Protein AF-A0A8D9ADI6-F1 (afdb_monomer)

Organism: NCBI:txid428564

Secondary structure (DSSP, 8-state):
----------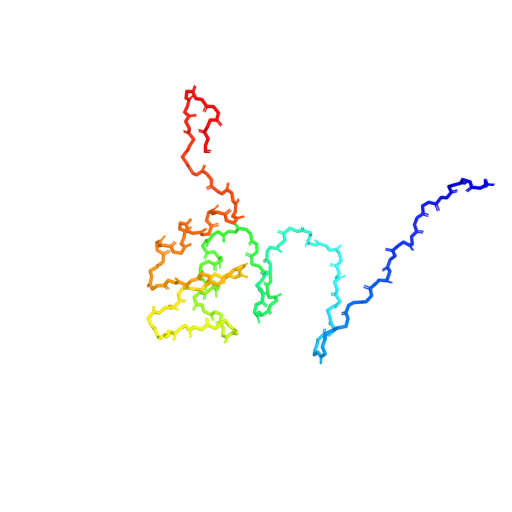------TT------SS-TTPPBPTTT--B--S-HHHHHHHHHH-TTS--SSSS--EE-SSSS-EES-HHHHHHHHHHHHT------SSSS--

Foldseek 3Di:
DDDDDDDDPPDDDDDDPDDDDPDDPDPPAFDAQPQPRDTQGLDLVSQQVCQQPVPRADAPDPQQSGAHRPDGDTDSDSVVSSVVSCVVSVDDPDQDPVDRDD

pLDDT: mean 75.27, std 24.14, range [28.77, 97.69]

InterPro domains:
  IPR013087 Zinc finger C2H2-type [PS50157] (66-93)
  IPR036236 Zinc finger C2H2 superfamily [SSF57667] (64-100)

Sequence (102 aa):
MILVNNIEKLYGMVYQPKYIKIFIYSFLSDLTCQFCAIGIGSNIEALLYHGKFCLNAPRIDKSHVYVCLFCDYHSYHSGHMKSHLRIHMGDKPFKCEYCNYA

Structure (mmCIF, N/CA/C/O backbone):
data_AF-A0A8D9ADI6-F1
#
_entry.id   AF-A0A8D9ADI6-F1
#
loop_
_atom_site.group_PDB
_atom_site.id
_atom_site.type_symbol
_atom_site.label_atom_id
_atom_site.label_alt_id
_atom_site.label_comp_id
_atom_site.label_asym_id
_atom_site.label_entity_id
_atom_site.label_seq_id
_atom_site.pdbx_PDB_ins_code
_atom_site.Cartn_x
_atom_site.Cartn_y
_atom_site.Cartn_z
_atom_site.occupancy
_atom_site.B_iso_or_equiv
_atom_site.auth_seq_id
_atom_site.auth_comp_id
_atom_site.auth_asym_id
_atom_site.auth_atom_id
_atom_site.pdbx_PDB_model_num
ATOM 1 N N . MET A 1 1 ? -6.840 -40.592 32.805 1.00 41.75 1 MET A N 1
ATOM 2 C CA . MET A 1 1 ? -6.885 -39.739 34.007 1.00 41.75 1 MET A CA 1
ATOM 3 C C . MET A 1 1 ? -5.472 -39.562 34.537 1.00 41.75 1 MET A C 1
ATOM 5 O O . MET A 1 1 ? -5.065 -40.365 35.354 1.00 41.75 1 MET A O 1
ATOM 9 N N . ILE A 1 2 ? -4.736 -38.558 34.051 1.00 32.41 2 ILE A N 1
ATOM 10 C CA . ILE A 1 2 ? -3.756 -37.793 34.841 1.00 32.41 2 ILE A CA 1
ATOM 11 C C . ILE A 1 2 ? -3.844 -36.357 34.315 1.00 32.41 2 ILE A C 1
ATOM 13 O O . ILE A 1 2 ? -3.841 -36.130 33.106 1.00 32.41 2 ILE A O 1
ATOM 17 N N . LEU A 1 3 ? -4.041 -35.427 35.242 1.00 31.61 3 LEU A N 1
ATOM 18 C CA . LEU A 1 3 ? -4.222 -33.998 35.043 1.00 31.61 3 LEU A CA 1
ATOM 19 C C . LEU A 1 3 ? -2.900 -33.259 35.320 1.00 31.61 3 LEU A C 1
ATOM 21 O O . LEU A 1 3 ? -2.198 -33.606 36.262 1.00 31.61 3 LEU A O 1
ATOM 25 N N . VAL A 1 4 ? -2.678 -32.217 34.507 1.00 40.62 4 VAL A N 1
ATOM 26 C CA . VAL A 1 4 ? -1.816 -31.016 34.635 1.00 40.62 4 VAL A CA 1
ATOM 27 C C . VAL A 1 4 ? -0.309 -31.176 34.911 1.00 40.62 4 VAL A C 1
ATOM 29 O O . VAL A 1 4 ? 0.097 -31.580 35.992 1.00 40.62 4 VAL A O 1
ATOM 32 N N . ASN A 1 5 ? 0.539 -30.647 34.013 1.00 28.77 5 ASN A N 1
ATOM 33 C CA . ASN A 1 5 ? 1.066 -29.278 34.164 1.00 28.77 5 ASN A CA 1
ATOM 34 C C . ASN A 1 5 ? 1.918 -28.794 32.969 1.00 28.77 5 ASN A C 1
ATOM 36 O O . ASN A 1 5 ? 2.782 -29.497 32.469 1.00 28.77 5 ASN A O 1
ATOM 40 N N . ASN A 1 6 ? 1.586 -27.569 32.549 1.00 43.09 6 ASN A N 1
ATOM 41 C CA . ASN A 1 6 ? 2.355 -26.508 31.892 1.00 43.09 6 ASN A CA 1
ATOM 42 C C . ASN A 1 6 ? 3.809 -26.737 31.409 1.00 43.09 6 ASN A C 1
ATOM 44 O O . ASN A 1 6 ? 4.669 -27.161 32.170 1.00 43.09 6 ASN A O 1
ATOM 48 N N . ILE A 1 7 ? 4.058 -26.154 30.221 1.00 34.97 7 ILE A N 1
ATOM 49 C CA . ILE A 1 7 ? 5.338 -25.839 29.542 1.00 34.97 7 ILE A CA 1
ATOM 50 C C . ILE A 1 7 ? 5.786 -26.938 28.552 1.00 34.97 7 ILE A C 1
ATOM 52 O O . ILE A 1 7 ? 5.678 -28.118 28.833 1.00 34.97 7 ILE A O 1
ATOM 56 N N . GLU A 1 8 ? 6.258 -26.521 27.367 1.00 33.59 8 GLU A N 1
ATOM 57 C CA . GLU A 1 8 ? 6.848 -27.339 26.275 1.00 33.59 8 GLU A CA 1
ATOM 58 C C . GLU A 1 8 ? 5.980 -27.740 25.055 1.00 33.59 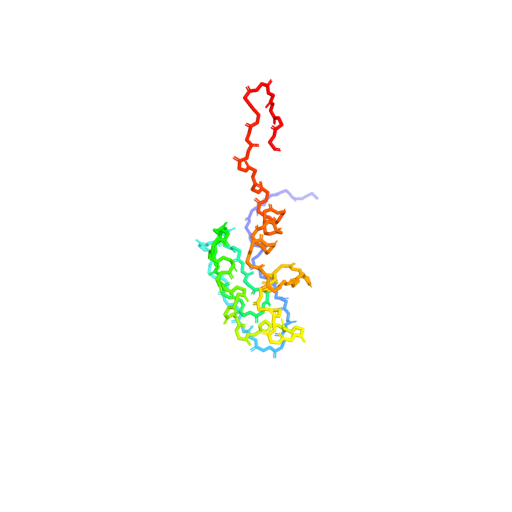8 GLU A C 1
ATOM 60 O O . GLU A 1 8 ? 6.178 -28.783 24.438 1.00 33.59 8 GLU A O 1
ATOM 65 N N . LYS A 1 9 ? 5.122 -26.836 24.554 1.00 39.41 9 LYS A N 1
ATOM 66 C CA . LYS A 1 9 ? 4.831 -26.753 23.096 1.00 39.41 9 LYS A CA 1
ATOM 67 C C . LYS A 1 9 ? 5.833 -25.821 22.387 1.00 39.41 9 LYS A C 1
ATOM 69 O O . LYS A 1 9 ? 5.421 -24.828 21.795 1.00 39.41 9 LYS A O 1
ATOM 74 N N . LEU A 1 10 ? 7.143 -26.073 22.489 1.00 38.50 10 LEU A N 1
ATOM 75 C CA . LEU A 1 10 ? 8.153 -25.082 22.073 1.00 38.50 10 LEU A CA 1
ATOM 76 C C . LEU A 1 10 ? 8.875 -25.299 20.737 1.00 38.50 10 LEU A C 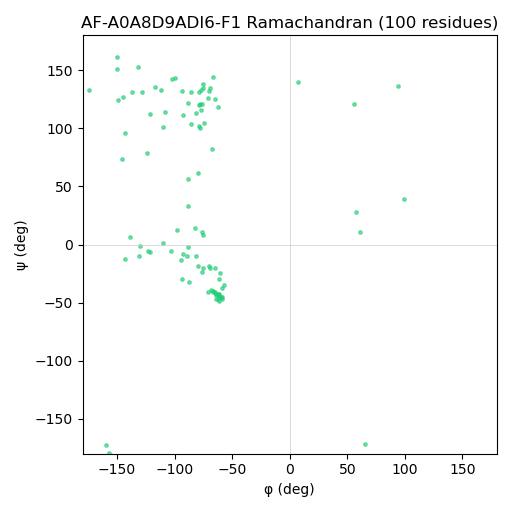1
ATOM 78 O O . LEU A 1 10 ? 9.583 -24.389 20.326 1.00 38.50 10 LEU A O 1
ATOM 82 N N . TYR A 1 11 ? 8.699 -26.392 19.993 1.00 39.38 11 TYR A N 1
ATOM 83 C CA . TYR A 1 11 ? 9.493 -26.565 18.763 1.00 39.38 11 TYR A CA 1
ATOM 84 C C . TYR 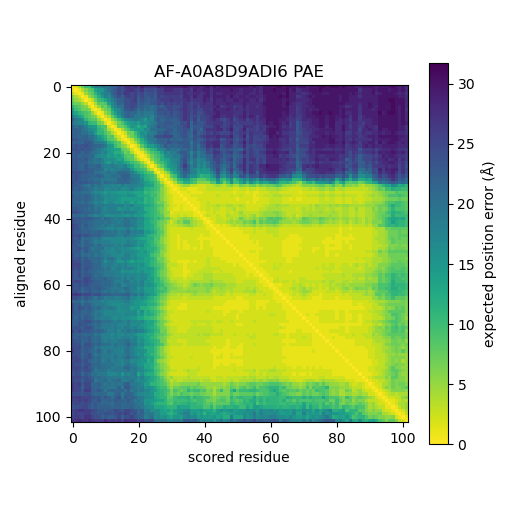A 1 11 ? 8.697 -27.219 17.630 1.00 39.38 11 TYR A C 1
ATOM 86 O O . TYR A 1 11 ? 8.592 -28.437 17.544 1.00 39.38 11 TYR A O 1
ATOM 94 N N . GLY A 1 12 ? 8.138 -26.388 16.746 1.00 32.62 12 GLY A N 1
ATOM 95 C CA . GLY A 1 12 ? 7.548 -26.802 15.471 1.00 32.62 12 GLY A CA 1
ATOM 96 C C . GLY A 1 12 ? 8.256 -26.098 14.315 1.00 32.62 12 GLY A C 1
ATOM 97 O O . GLY A 1 12 ? 8.176 -24.879 14.190 1.00 32.62 12 GLY A O 1
ATOM 98 N N . MET A 1 13 ? 8.981 -26.857 13.494 1.00 31.58 13 MET A N 1
ATOM 99 C CA . MET A 1 13 ? 9.690 -26.368 12.308 1.00 31.58 13 MET A CA 1
ATOM 100 C C . MET A 1 13 ? 8.735 -26.336 11.105 1.00 31.58 13 MET A C 1
ATOM 102 O O . MET A 1 13 ? 8.097 -27.344 10.811 1.00 31.58 13 MET A O 1
ATOM 106 N N . VAL A 1 14 ? 8.676 -25.225 10.365 1.00 39.53 14 VAL A N 1
ATOM 107 C CA . VAL A 1 14 ? 8.120 -25.201 8.999 1.00 39.53 14 VAL A CA 1
ATOM 108 C C . VAL A 1 14 ? 9.282 -25.015 8.029 1.00 39.53 14 VAL A C 1
ATOM 110 O O . VAL A 1 14 ? 9.967 -23.995 8.046 1.00 39.53 14 VAL A O 1
ATOM 113 N N . TYR A 1 15 ? 9.528 -26.037 7.213 1.00 30.36 15 TYR A N 1
ATOM 114 C CA . TYR A 1 15 ? 10.599 -26.076 6.222 1.00 30.36 15 TYR A CA 1
ATOM 115 C C . TYR A 1 15 ? 10.214 -25.268 4.966 1.00 30.36 15 TYR A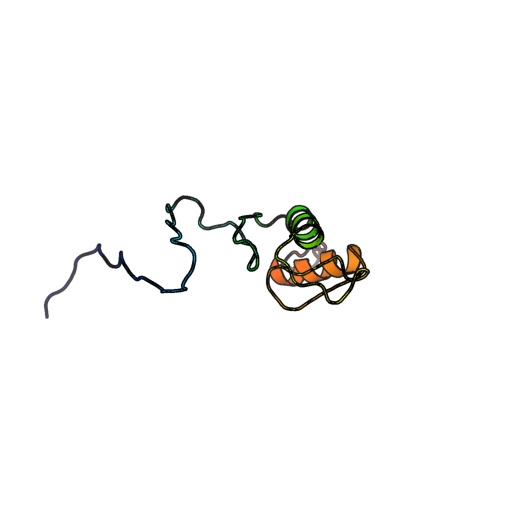 C 1
ATOM 117 O O . TYR A 1 15 ? 9.230 -25.580 4.298 1.00 30.36 15 TYR A O 1
ATOM 125 N N . GLN A 1 16 ? 11.002 -24.237 4.639 1.00 30.50 16 GLN A N 1
ATOM 126 C CA . GLN A 1 16 ? 11.024 -23.517 3.354 1.00 30.50 16 GLN A CA 1
ATOM 127 C C . GLN A 1 16 ? 12.506 -23.295 2.977 1.00 30.50 16 GLN A C 1
ATOM 129 O O . GLN A 1 16 ? 13.288 -22.866 3.831 1.00 30.50 16 GLN A O 1
ATOM 134 N N . PRO A 1 17 ? 12.959 -23.598 1.746 1.00 36.88 17 PRO A N 1
ATOM 135 C CA . PRO A 1 17 ? 14.310 -24.123 1.540 1.00 36.88 17 PRO A CA 1
ATOM 136 C C . PRO A 1 17 ? 15.416 -23.070 1.351 1.00 36.88 17 PRO A C 1
ATOM 138 O O . PRO A 1 17 ? 16.346 -23.351 0.600 1.00 36.88 17 PRO A O 1
ATOM 141 N N . LYS A 1 18 ? 15.366 -21.875 1.975 1.00 35.97 18 LYS A N 1
ATOM 142 C CA . LYS A 1 18 ? 16.480 -20.897 1.842 1.00 35.97 18 LYS A CA 1
ATOM 143 C C . LYS A 1 18 ? 16.887 -20.037 3.046 1.00 35.97 18 LYS A C 1
ATOM 145 O O . LYS A 1 18 ? 17.978 -19.486 2.968 1.00 35.97 18 LYS A O 1
ATOM 150 N N . TYR A 1 19 ? 16.144 -19.931 4.154 1.00 36.28 19 TYR A N 1
ATOM 151 C CA . TYR A 1 19 ? 16.597 -19.106 5.295 1.00 36.28 19 TYR A CA 1
ATOM 152 C C . TYR A 1 19 ? 16.113 -19.651 6.646 1.00 36.28 19 TYR A C 1
ATOM 154 O O . TYR A 1 19 ? 14.915 -19.811 6.867 1.00 36.28 19 TYR A O 1
ATOM 162 N N . ILE A 1 20 ? 17.048 -19.905 7.566 1.00 35.53 20 ILE A N 1
ATOM 163 C CA . ILE A 1 20 ? 16.763 -20.241 8.968 1.00 35.53 20 ILE A CA 1
ATOM 164 C C . ILE A 1 20 ? 16.331 -18.944 9.671 1.00 35.53 20 ILE A C 1
ATOM 166 O O . ILE A 1 20 ? 17.167 -18.089 9.954 1.00 35.53 20 ILE A O 1
ATOM 170 N N . LYS A 1 21 ? 15.032 -18.763 9.943 1.00 42.44 21 LYS A N 1
ATOM 171 C CA . LYS A 1 21 ? 14.547 -17.666 10.800 1.00 42.44 21 LYS A CA 1
ATOM 172 C C . LYS A 1 21 ? 14.593 -18.101 12.264 1.00 42.44 21 LYS A C 1
ATOM 174 O O . LYS A 1 21 ? 13.721 -18.836 12.720 1.00 42.44 21 LYS A O 1
ATOM 179 N N . ILE A 1 22 ? 15.587 -17.619 13.005 1.00 39.16 22 ILE A N 1
ATOM 180 C CA . ILE A 1 22 ? 15.575 -17.659 14.471 1.00 39.16 22 ILE A CA 1
ATOM 181 C C . ILE A 1 22 ? 14.653 -16.522 14.935 1.00 39.16 22 ILE A C 1
ATOM 183 O O . ILE A 1 22 ? 15.039 -15.356 14.917 1.00 39.16 22 ILE A O 1
ATOM 187 N N . PHE A 1 23 ? 13.410 -16.847 15.296 1.00 40.84 23 PHE A N 1
ATOM 188 C CA . PHE A 1 23 ? 12.499 -15.907 15.952 1.00 40.84 23 PHE A CA 1
ATOM 189 C C . PHE A 1 23 ? 12.875 -15.808 17.434 1.00 40.84 23 PHE A C 1
ATOM 191 O O . PHE A 1 23 ? 12.560 -16.694 18.226 1.00 40.84 23 PHE A O 1
ATOM 198 N N . ILE A 1 24 ? 13.572 -14.737 17.813 1.00 42.88 24 ILE A N 1
ATOM 199 C CA . ILE A 1 24 ? 13.781 -14.375 19.217 1.00 42.88 24 ILE A CA 1
ATOM 200 C C . ILE A 1 24 ? 12.511 -13.635 19.660 1.00 42.88 24 ILE A C 1
ATOM 202 O O . ILE A 1 24 ? 12.183 -12.577 19.124 1.00 42.88 24 ILE A O 1
ATOM 206 N N . TYR A 1 25 ? 11.743 -14.232 20.572 1.00 43.22 25 TYR A N 1
ATOM 207 C CA . TYR A 1 25 ? 10.458 -13.716 21.052 1.00 43.22 25 TYR A CA 1
ATOM 208 C C . TYR A 1 25 ? 10.618 -12.421 21.867 1.00 43.22 25 TYR A C 1
ATOM 210 O O . TYR A 1 25 ? 10.622 -12.435 23.096 1.00 43.22 25 TYR A O 1
ATOM 218 N N . SER A 1 26 ? 10.722 -11.279 21.180 1.00 47.47 26 SER A N 1
ATOM 219 C CA . SER A 1 26 ? 10.630 -9.949 21.807 1.00 47.47 26 SER A CA 1
ATOM 220 C C . SER A 1 26 ? 9.821 -8.900 21.015 1.00 47.47 26 SER A C 1
ATOM 222 O O . SER A 1 26 ? 9.759 -7.763 21.457 1.00 47.47 26 SER A O 1
ATOM 224 N N . PHE A 1 27 ? 9.152 -9.242 19.901 1.00 45.25 27 PHE A N 1
ATOM 225 C CA . PHE A 1 27 ? 8.384 -8.286 19.067 1.00 45.25 27 PHE A CA 1
ATOM 226 C C . PHE A 1 27 ? 7.128 -8.926 18.435 1.00 45.25 27 PHE A C 1
ATOM 228 O O . PHE A 1 27 ? 7.086 -9.222 17.245 1.00 45.25 27 PHE A O 1
ATOM 235 N N . LEU A 1 28 ? 6.077 -9.175 19.222 1.00 47.19 28 LEU A N 1
ATOM 236 C CA . LEU A 1 28 ? 4.829 -9.800 18.737 1.00 47.19 28 LEU A CA 1
ATOM 237 C C . LEU A 1 28 ? 3.911 -8.864 17.910 1.00 47.19 28 LEU A C 1
ATOM 239 O O . LEU A 1 28 ? 2.791 -9.253 17.594 1.00 47.19 28 LEU A O 1
ATOM 243 N N . SER A 1 29 ? 4.344 -7.651 17.552 1.00 56.69 29 SER A N 1
ATOM 244 C CA . SER A 1 29 ? 3.476 -6.611 16.966 1.00 56.69 29 SER A CA 1
ATOM 245 C C . SER A 1 29 ? 3.884 -6.094 15.586 1.00 56.69 29 SER A C 1
ATOM 247 O O . SER A 1 29 ? 3.152 -5.290 15.007 1.00 56.69 29 SER A O 1
ATOM 249 N N . ASP A 1 30 ? 5.034 -6.500 15.050 1.00 66.81 30 ASP A N 1
ATOM 250 C CA . ASP A 1 30 ? 5.552 -5.863 13.841 1.00 66.81 30 ASP A CA 1
ATOM 251 C C . ASP A 1 30 ? 5.013 -6.538 12.583 1.00 66.81 30 ASP A C 1
ATOM 253 O O . ASP A 1 30 ? 5.221 -7.728 12.339 1.00 66.81 30 ASP A O 1
ATOM 257 N N . LEU A 1 31 ? 4.343 -5.753 11.738 1.00 82.00 31 LEU A N 1
ATOM 258 C CA . LEU A 1 31 ? 3.979 -6.196 10.400 1.00 82.00 31 LEU A CA 1
ATOM 259 C C . LEU A 1 31 ? 5.253 -6.422 9.594 1.00 82.00 31 LEU A C 1
ATOM 261 O O . LEU A 1 31 ? 6.106 -5.538 9.473 1.00 82.00 31 LEU A O 1
ATOM 265 N N . THR A 1 32 ? 5.377 -7.627 9.049 1.00 87.81 32 THR A N 1
ATOM 266 C CA . THR A 1 32 ? 6.532 -8.029 8.249 1.00 87.81 32 THR A CA 1
ATOM 267 C C . THR A 1 32 ? 6.186 -7.987 6.769 1.00 87.81 32 THR A C 1
ATOM 269 O O . THR A 1 32 ? 5.078 -8.330 6.361 1.00 87.81 32 THR A O 1
ATOM 272 N N . CYS A 1 33 ? 7.140 -7.558 5.945 1.00 88.06 33 CYS A N 1
ATOM 273 C CA . CYS A 1 33 ? 6.995 -7.608 4.496 1.00 88.06 33 CYS A CA 1
ATOM 274 C C . CYS A 1 33 ? 7.064 -9.053 3.998 1.00 88.06 33 CYS A C 1
ATOM 276 O O . CYS A 1 33 ? 8.062 -9.740 4.234 1.00 88.06 33 CYS A O 1
ATOM 278 N N . GLN A 1 34 ? 6.063 -9.496 3.235 1.00 90.12 34 GLN A N 1
ATOM 279 C CA . GLN A 1 34 ? 6.045 -10.853 2.680 1.00 90.12 34 GLN A CA 1
ATOM 280 C C . GLN A 1 34 ? 7.167 -11.128 1.660 1.00 90.12 34 GLN A C 1
ATOM 282 O O . GLN A 1 34 ? 7.530 -12.279 1.440 1.00 90.12 34 GLN A O 1
ATOM 287 N N . PHE A 1 35 ? 7.757 -10.084 1.067 1.00 91.12 35 PHE A N 1
ATOM 288 C CA . PHE A 1 35 ? 8.759 -10.211 0.003 1.00 91.12 35 PHE A CA 1
ATOM 289 C C . PHE A 1 35 ? 10.212 -10.201 0.501 1.00 91.12 35 PHE A C 1
ATOM 291 O O . PHE A 1 35 ? 11.095 -10.789 -0.121 1.00 91.12 35 PHE A O 1
ATOM 298 N N . CYS A 1 36 ? 10.503 -9.517 1.610 1.00 89.44 36 CYS A N 1
ATOM 299 C CA . CYS A 1 36 ? 11.868 -9.405 2.146 1.00 89.44 36 CYS A CA 1
ATOM 300 C C . CYS A 1 36 ? 11.989 -9.727 3.637 1.00 89.44 36 CYS A C 1
ATOM 302 O O . CYS A 1 36 ? 13.095 -9.697 4.169 1.00 89.44 36 CYS A O 1
ATOM 304 N N . ALA A 1 37 ? 10.876 -10.038 4.309 1.00 87.81 37 ALA A N 1
ATOM 305 C CA . ALA A 1 37 ? 10.805 -10.368 5.730 1.00 87.81 37 ALA A CA 1
ATOM 306 C C . ALA A 1 37 ? 11.266 -9.269 6.708 1.00 87.81 37 ALA A C 1
ATOM 308 O O . ALA A 1 37 ? 11.379 -9.545 7.901 1.00 87.81 37 ALA A O 1
ATOM 309 N N . ILE A 1 38 ? 11.489 -8.037 6.239 1.00 86.56 38 ILE A N 1
ATOM 310 C CA . ILE A 1 38 ? 11.794 -6.884 7.097 1.00 86.56 38 ILE A CA 1
ATOM 311 C C . ILE A 1 38 ? 10.542 -6.505 7.903 1.00 86.56 38 ILE A C 1
ATOM 313 O O . ILE A 1 38 ? 9.444 -6.445 7.343 1.00 86.56 38 ILE A O 1
ATOM 317 N N . GLY A 1 39 ? 10.709 -6.258 9.205 1.00 87.06 39 GLY A N 1
ATOM 318 C CA . GLY A 1 39 ? 9.671 -5.700 10.080 1.00 87.06 39 GLY A CA 1
ATOM 319 C C . GLY A 1 39 ? 9.544 -4.187 9.890 1.00 87.06 39 GLY A C 1
ATOM 320 O O . GLY A 1 39 ? 10.554 -3.488 9.854 1.00 87.06 39 GLY A O 1
ATOM 321 N N . ILE A 1 40 ? 8.318 -3.691 9.705 1.00 83.06 40 ILE A N 1
ATOM 322 C CA . ILE A 1 40 ? 8.039 -2.29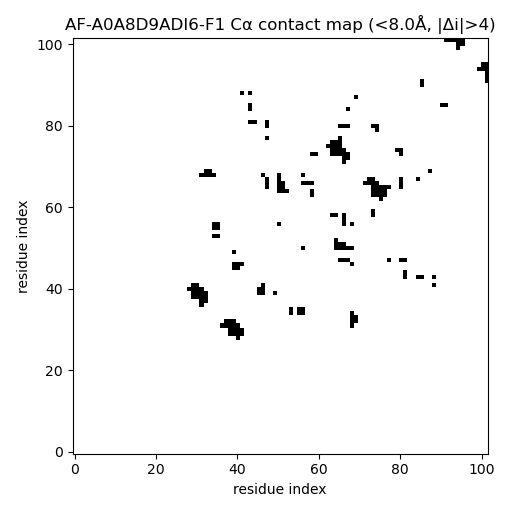7 9.295 1.00 83.06 40 ILE A CA 1
ATOM 323 C C . ILE A 1 40 ? 7.115 -1.576 10.300 1.00 83.06 40 ILE A C 1
ATOM 325 O O . ILE A 1 40 ? 6.894 -0.369 10.198 1.00 83.06 40 ILE A O 1
ATOM 329 N N . GLY A 1 41 ? 6.608 -2.285 11.315 1.00 81.94 41 GLY A N 1
ATOM 330 C CA . GLY A 1 41 ? 5.601 -1.760 12.243 1.00 81.94 41 GLY A CA 1
ATOM 331 C C . GLY A 1 41 ? 4.260 -1.459 11.549 1.00 81.94 41 GLY A C 1
ATOM 332 O O . GLY A 1 41 ? 4.055 -1.806 10.388 1.00 81.94 41 GLY A O 1
ATOM 333 N N . SER A 1 42 ? 3.323 -0.819 12.254 1.00 80.56 42 SER A N 1
ATOM 334 C CA . SER A 1 42 ? 1.952 -0.525 11.776 1.00 80.56 42 SER A CA 1
ATOM 335 C C . SER A 1 42 ? 1.737 0.889 11.230 1.00 80.56 42 SER A C 1
ATOM 337 O O . SER A 1 42 ? 0.608 1.313 10.987 1.00 80.56 42 SER A O 1
ATOM 339 N N . ASN A 1 43 ? 2.813 1.637 10.992 1.00 87.19 43 ASN A N 1
ATOM 340 C CA . ASN A 1 43 ? 2.728 2.984 10.439 1.00 87.19 43 ASN A CA 1
ATOM 341 C C . ASN A 1 43 ? 2.483 2.941 8.917 1.00 87.19 43 ASN A C 1
ATOM 343 O O . ASN A 1 43 ? 3.313 2.435 8.162 1.00 87.19 43 ASN A O 1
ATOM 347 N N . ILE A 1 44 ? 1.375 3.529 8.451 1.00 90.75 44 ILE A N 1
ATOM 348 C CA . ILE A 1 44 ? 0.995 3.527 7.027 1.00 90.75 44 ILE A CA 1
ATOM 349 C C . ILE A 1 44 ? 2.056 4.179 6.128 1.00 90.75 44 ILE A C 1
ATOM 351 O O . ILE A 1 44 ? 2.292 3.688 5.027 1.00 90.75 44 ILE A O 1
ATOM 355 N N . GLU A 1 45 ? 2.719 5.249 6.571 1.00 93.00 45 GLU A N 1
ATOM 356 C CA . GLU A 1 45 ? 3.775 5.897 5.780 1.00 93.00 45 GLU A CA 1
ATOM 357 C C . GLU A 1 45 ? 5.012 5.002 5.657 1.00 93.00 45 GLU A C 1
ATOM 359 O O . GLU A 1 45 ? 5.598 4.903 4.578 1.00 93.00 45 GLU A O 1
ATOM 364 N N . ALA A 1 46 ? 5.378 4.290 6.727 1.00 92.38 46 ALA A N 1
ATOM 365 C CA . ALA A 1 46 ? 6.477 3.327 6.690 1.00 92.38 46 ALA A CA 1
ATOM 366 C C . ALA A 1 46 ? 6.168 2.162 5.737 1.00 92.38 46 ALA A C 1
ATOM 368 O O . ALA A 1 46 ? 7.008 1.790 4.914 1.00 92.38 46 ALA A O 1
ATOM 369 N N . LEU A 1 47 ? 4.940 1.637 5.791 1.00 93.25 47 LEU A N 1
ATOM 370 C CA . LEU A 1 47 ? 4.458 0.590 4.887 1.00 93.25 47 LEU A CA 1
ATOM 371 C C . LEU A 1 47 ? 4.457 1.062 3.426 1.00 93.25 47 LEU A C 1
ATOM 373 O O . LEU A 1 47 ? 4.939 0.348 2.546 1.00 93.25 47 LEU A O 1
ATOM 377 N N . LEU A 1 48 ? 3.975 2.281 3.171 1.00 95.31 48 LEU A N 1
ATOM 378 C CA . LEU A 1 48 ? 3.940 2.900 1.845 1.00 95.31 48 LEU A CA 1
ATOM 379 C C . LEU A 1 48 ? 5.348 3.098 1.274 1.00 95.31 48 LEU A C 1
ATOM 381 O O . LEU A 1 48 ? 5.602 2.765 0.113 1.00 95.31 48 LEU A O 1
ATOM 385 N N . TYR A 1 49 ? 6.265 3.633 2.082 1.00 94.94 49 TYR A N 1
ATOM 386 C CA . TYR A 1 49 ? 7.652 3.848 1.687 1.00 94.94 49 TYR A CA 1
ATOM 387 C C . TYR A 1 49 ? 8.350 2.517 1.399 1.00 94.94 49 TYR A C 1
ATOM 389 O O . TYR A 1 49 ? 8.971 2.360 0.346 1.00 94.94 49 TYR A O 1
ATOM 397 N N . HIS A 1 50 ? 8.190 1.527 2.281 1.00 94.81 50 HIS A N 1
ATOM 398 C CA . HIS A 1 50 ? 8.763 0.207 2.064 1.00 94.81 50 HIS A CA 1
ATOM 399 C C . HIS A 1 50 ? 8.204 -0.449 0.798 1.00 94.81 50 HIS A C 1
ATOM 401 O O . HIS A 1 50 ? 8.984 -0.892 -0.037 1.00 94.81 50 HIS A O 1
ATOM 407 N N . GLY A 1 51 ? 6.883 -0.464 0.598 1.00 94.56 51 GLY A N 1
ATOM 408 C CA . GLY A 1 51 ? 6.264 -1.002 -0.621 1.00 94.56 51 GLY A CA 1
ATOM 409 C C . GLY A 1 51 ? 6.762 -0.321 -1.892 1.00 94.56 51 GLY A C 1
ATOM 410 O O . GLY A 1 51 ? 6.986 -0.982 -2.907 1.00 94.56 51 GLY A O 1
ATOM 411 N N . LYS A 1 52 ? 7.043 0.986 -1.827 1.00 95.69 52 LYS A N 1
ATOM 412 C CA . LYS A 1 52 ? 7.622 1.718 -2.953 1.00 95.69 52 LYS A CA 1
ATOM 413 C C . LYS A 1 52 ? 9.043 1.277 -3.291 1.00 95.69 52 LYS A C 1
ATOM 415 O O . LYS A 1 52 ? 9.355 1.164 -4.472 1.00 95.69 52 LYS A O 1
ATOM 420 N N . PHE A 1 53 ? 9.887 1.005 -2.300 1.00 95.06 53 PHE A N 1
ATOM 421 C CA . PHE A 1 53 ? 11.323 0.758 -2.500 1.00 95.06 53 PHE A CA 1
ATOM 422 C C . PHE A 1 53 ? 11.775 -0.686 -2.258 1.00 95.06 53 PHE A C 1
ATOM 424 O O . PHE A 1 53 ? 12.955 -0.990 -2.411 1.00 95.06 53 PHE A O 1
ATOM 431 N N . CYS A 1 54 ? 10.863 -1.597 -1.922 1.00 94.56 54 CYS A N 1
ATOM 432 C CA . CYS A 1 54 ? 11.195 -3.001 -1.740 1.00 94.56 54 CYS A CA 1
ATOM 433 C C . CYS A 1 54 ? 11.709 -3.586 -3.061 1.00 94.56 54 CYS A C 1
ATOM 435 O O . CYS A 1 54 ? 10.998 -3.603 -4.070 1.00 94.56 54 CYS A O 1
ATOM 437 N N . LEU A 1 55 ? 12.960 -4.047 -3.049 1.00 92.50 55 LEU A N 1
ATOM 438 C CA . LEU A 1 55 ? 13.624 -4.626 -4.221 1.00 92.50 55 LEU A CA 1
ATOM 439 C C . LEU A 1 55 ? 13.133 -6.047 -4.524 1.00 92.50 55 LEU A C 1
ATOM 441 O O . LEU A 1 55 ? 13.260 -6.506 -5.653 1.00 92.50 55 LEU A O 1
ATOM 445 N N . ASN A 1 56 ? 12.544 -6.715 -3.530 1.00 93.50 56 ASN A N 1
ATOM 446 C CA . ASN A 1 56 ? 12.009 -8.068 -3.669 1.00 93.50 56 ASN A CA 1
ATOM 447 C C . ASN A 1 56 ? 10.517 -8.082 -4.035 1.00 93.50 56 ASN A C 1
ATOM 449 O O . ASN A 1 56 ? 9.967 -9.150 -4.291 1.00 93.50 56 ASN A O 1
ATOM 453 N N . ALA A 1 57 ? 9.847 -6.925 -4.014 1.00 92.31 57 ALA A N 1
ATOM 454 C CA . ALA A 1 57 ? 8.432 -6.840 -4.339 1.00 92.31 57 ALA A CA 1
ATOM 455 C C . ALA A 1 57 ? 8.225 -6.913 -5.863 1.00 92.31 57 ALA A C 1
ATOM 457 O O . ALA A 1 57 ? 8.904 -6.190 -6.603 1.00 92.31 57 ALA A O 1
ATOM 458 N N . PRO A 1 58 ? 7.285 -7.745 -6.344 1.00 92.62 58 PRO A N 1
ATOM 459 C CA . PRO A 1 58 ? 6.933 -7.790 -7.753 1.00 92.62 58 PRO A CA 1
ATOM 460 C C . PRO A 1 58 ? 6.272 -6.472 -8.169 1.00 92.62 58 PRO A C 1
ATOM 462 O O . PRO A 1 58 ? 5.538 -5.853 -7.402 1.00 92.62 58 PRO A O 1
ATOM 465 N N . ARG A 1 59 ? 6.548 -6.027 -9.397 1.00 92.31 59 ARG A N 1
ATOM 466 C CA . ARG A 1 59 ? 5.952 -4.822 -9.986 1.00 92.31 59 ARG A CA 1
ATOM 467 C C . ARG A 1 59 ? 5.384 -5.185 -11.342 1.00 92.31 59 ARG A C 1
ATOM 469 O O . ARG A 1 59 ? 6.083 -5.804 -12.139 1.00 92.31 59 ARG A O 1
ATOM 476 N N . ILE A 1 60 ? 4.141 -4.777 -11.588 1.00 91.44 60 ILE A N 1
ATOM 477 C CA . ILE A 1 60 ? 3.468 -4.992 -12.876 1.00 91.44 60 ILE A CA 1
ATOM 478 C C . ILE A 1 60 ? 4.253 -4.283 -13.989 1.00 91.44 60 ILE A C 1
ATOM 480 O O . ILE A 1 60 ? 4.543 -4.869 -15.027 1.00 91.44 60 ILE A O 1
ATOM 484 N N . ASP A 1 61 ? 4.658 -3.037 -13.738 1.00 92.69 61 ASP A N 1
ATOM 485 C CA . ASP A 1 61 ? 5.494 -2.234 -14.627 1.00 92.69 61 ASP A CA 1
ATOM 486 C C . ASP A 1 61 ? 6.179 -1.086 -13.853 1.00 92.69 61 ASP A C 1
ATOM 488 O O . ASP A 1 61 ? 6.114 -1.005 -12.623 1.00 92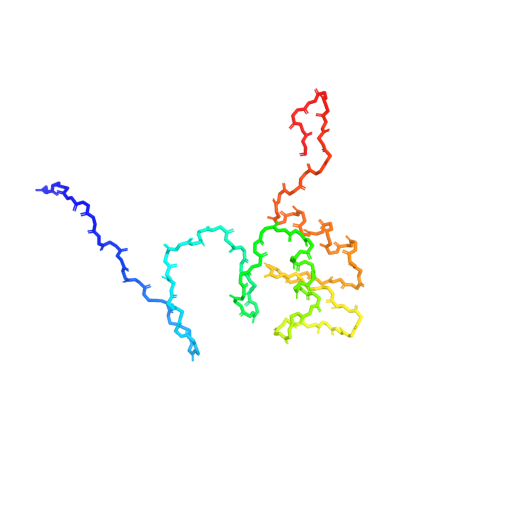.69 61 ASP A O 1
ATOM 492 N N . LYS A 1 62 ? 6.854 -0.183 -14.578 1.00 90.38 62 LYS A N 1
ATOM 493 C CA . LYS A 1 62 ? 7.6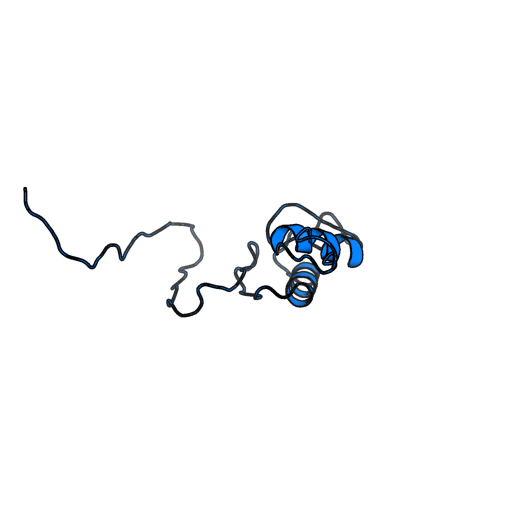11 0.948 -14.010 1.00 90.38 62 LYS A CA 1
ATOM 494 C C . LYS A 1 62 ? 6.741 2.045 -13.379 1.00 90.38 62 LYS A C 1
ATOM 496 O O . LYS A 1 62 ? 7.263 2.831 -12.597 1.00 90.38 62 LYS A O 1
ATOM 501 N N . SER A 1 63 ? 5.461 2.136 -13.732 1.00 92.00 63 SER A N 1
ATOM 502 C CA . SER A 1 63 ? 4.506 3.114 -13.199 1.00 92.00 63 SER A CA 1
ATOM 503 C C . SER A 1 63 ? 3.817 2.621 -11.923 1.00 92.00 63 SER A C 1
ATOM 505 O O . SER A 1 63 ? 3.585 3.418 -11.016 1.00 92.00 63 SER A O 1
ATOM 507 N N . HIS A 1 64 ? 3.584 1.310 -11.788 1.00 93.88 64 HIS A N 1
ATOM 508 C CA . HIS A 1 64 ? 2.978 0.674 -10.609 1.00 93.88 64 HIS A CA 1
ATOM 509 C C . HIS A 1 64 ? 3.986 0.480 -9.469 1.00 93.88 64 HIS A C 1
ATOM 511 O O . HIS A 1 64 ? 4.303 -0.633 -9.045 1.00 93.88 64 HIS A O 1
ATOM 517 N N . VAL A 1 65 ? 4.533 1.592 -8.980 1.00 95.75 65 VAL A N 1
ATOM 518 C CA . VAL A 1 65 ? 5.604 1.571 -7.979 1.00 95.75 65 VAL A CA 1
ATOM 519 C C . VAL A 1 65 ? 5.109 1.335 -6.556 1.00 95.75 65 VAL A C 1
ATOM 521 O O . VAL A 1 65 ? 5.916 0.965 -5.711 1.00 95.75 65 VAL A O 1
ATOM 524 N N . TYR A 1 66 ? 3.825 1.534 -6.260 1.00 97.56 66 TYR A N 1
ATOM 525 C CA . TYR A 1 66 ? 3.279 1.279 -4.931 1.00 97.56 66 TYR A CA 1
ATOM 526 C C . TYR A 1 66 ? 2.727 -0.144 -4.870 1.00 97.56 66 TYR A C 1
ATOM 528 O O . TYR A 1 66 ? 1.710 -0.438 -5.495 1.00 97.56 66 TYR A O 1
ATOM 536 N N . VAL A 1 67 ? 3.385 -1.006 -4.092 1.00 96.12 67 VAL A N 1
ATOM 537 C CA . VAL A 1 67 ? 3.032 -2.424 -3.922 1.00 96.12 67 VAL A CA 1
ATOM 538 C C . VAL A 1 67 ? 2.527 -2.670 -2.502 1.00 96.12 67 VAL A C 1
ATOM 540 O O . VAL A 1 67 ? 3.150 -2.207 -1.543 1.00 96.12 67 VAL A O 1
ATOM 543 N N . CYS A 1 68 ? 1.409 -3.385 -2.356 1.00 95.25 68 CYS A N 1
ATOM 544 C CA . CYS A 1 68 ? 0.941 -3.823 -1.046 1.00 95.25 68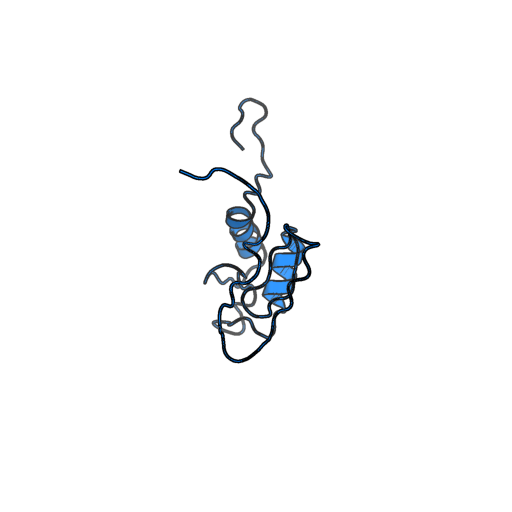 CYS A CA 1
ATOM 545 C C . CYS A 1 68 ? 1.794 -4.992 -0.539 1.00 95.25 68 CYS A C 1
ATOM 547 O O . CYS A 1 68 ? 2.144 -5.906 -1.279 1.00 95.25 68 CYS A O 1
ATOM 549 N N . LEU A 1 69 ? 2.134 -4.972 0.747 1.00 93.25 69 LEU A N 1
ATOM 550 C CA . LEU A 1 69 ? 3.015 -5.967 1.366 1.00 93.25 69 LEU A CA 1
ATOM 551 C C . LEU A 1 69 ? 2.271 -7.196 1.896 1.00 93.25 69 LEU A C 1
ATOM 553 O O . LEU A 1 69 ? 2.911 -8.095 2.439 1.00 93.25 69 LEU A O 1
ATOM 557 N N . PHE A 1 70 ? 0.943 -7.203 1.773 1.00 90.00 70 PHE A N 1
ATOM 558 C CA . PHE A 1 70 ? 0.052 -8.166 2.423 1.00 90.00 70 PHE A CA 1
ATOM 559 C C . PHE A 1 70 ? -0.963 -8.803 1.461 1.00 90.00 70 PHE A C 1
ATOM 561 O O . PHE A 1 70 ? -1.675 -9.723 1.853 1.00 90.00 70 PHE A O 1
ATOM 568 N N . CYS A 1 71 ? -1.073 -8.297 0.230 1.00 93.00 71 CYS A N 1
ATOM 569 C CA . CYS A 1 71 ? -1.929 -8.838 -0.826 1.00 93.00 71 CYS A CA 1
ATOM 570 C C . CYS A 1 71 ? -1.415 -8.403 -2.208 1.00 93.00 71 CYS A C 1
ATOM 572 O O . CYS A 1 71 ? -0.444 -7.654 -2.305 1.00 93.00 71 CYS A O 1
ATOM 574 N N . ASP A 1 72 ? -2.101 -8.819 -3.272 1.00 94.25 72 ASP A N 1
ATOM 575 C CA . ASP A 1 72 ? -1.688 -8.581 -4.663 1.00 94.25 72 ASP A CA 1
ATOM 576 C C . ASP A 1 72 ? -2.077 -7.192 -5.209 1.00 94.25 72 ASP A C 1
ATOM 578 O O . ASP A 1 72 ? -2.054 -6.955 -6.419 1.00 94.25 72 ASP A O 1
ATOM 582 N N . TYR A 1 73 ? -2.461 -6.245 -4.347 1.00 95.50 73 TYR A N 1
ATOM 583 C CA . TYR A 1 73 ? -2.841 -4.900 -4.780 1.00 95.50 73 TYR A CA 1
ATOM 584 C C . TYR A 1 73 ? -1.621 -4.048 -5.160 1.00 95.50 73 TYR A C 1
ATOM 586 O O . TYR A 1 73 ? -0.638 -3.953 -4.421 1.00 95.50 73 TYR A O 1
ATOM 594 N N . HIS A 1 74 ? -1.728 -3.359 -6.296 1.00 96.19 74 HIS A N 1
ATOM 595 C CA . HIS A 1 74 ? -0.706 -2.466 -6.837 1.00 96.19 74 HIS A CA 1
ATOM 596 C C . HIS A 1 74 ? -1.333 -1.133 -7.244 1.00 96.19 74 HIS A C 1
ATOM 598 O O . HIS A 1 74 ? -2.506 -1.061 -7.603 1.00 96.19 74 HIS A O 1
ATOM 604 N N . SER A 1 75 ? -0.543 -0.063 -7.215 1.00 97.06 75 SER A N 1
ATOM 605 C CA . SER A 1 75 ? -0.985 1.269 -7.619 1.00 97.06 75 SER A CA 1
ATOM 606 C C . SER A 1 75 ? 0.170 2.093 -8.184 1.00 97.06 75 SER A C 1
ATOM 608 O O . SER A 1 75 ? 1.325 1.958 -7.780 1.00 97.06 75 SER A O 1
ATOM 610 N N . TYR A 1 76 ? -0.157 3.006 -9.091 1.00 96.81 76 TYR A N 1
ATOM 611 C CA . TYR A 1 76 ? 0.749 4.045 -9.582 1.00 96.81 76 TYR A CA 1
ATOM 612 C C . TYR A 1 76 ? 0.691 5.333 -8.737 1.00 96.81 76 TYR A C 1
ATOM 614 O O . TYR A 1 76 ? 1.553 6.205 -8.848 1.00 96.81 76 TYR A O 1
ATOM 622 N N . HIS A 1 77 ? -0.282 5.443 -7.826 1.00 96.94 77 HIS A N 1
ATOM 623 C CA . HIS A 1 77 ? -0.466 6.584 -6.928 1.00 96.94 77 HIS A CA 1
ATOM 624 C C . HIS A 1 77 ? -0.328 6.215 -5.448 1.00 96.94 77 HIS A C 1
ATOM 626 O O . HIS A 1 77 ? -0.937 5.251 -4.969 1.00 96.94 77 HIS A O 1
ATOM 632 N N . SER A 1 78 ? 0.401 7.056 -4.705 1.00 96.88 78 SER A N 1
ATOM 633 C CA . SER A 1 78 ? 0.564 6.942 -3.251 1.00 96.88 78 SER A CA 1
ATOM 634 C C . SER A 1 78 ? -0.761 7.063 -2.516 1.00 96.88 78 SER A C 1
ATOM 636 O O . SER A 1 78 ? -1.006 6.290 -1.600 1.00 96.88 78 SER A O 1
ATOM 638 N N . GLY A 1 79 ? -1.625 7.998 -2.923 1.00 96.75 79 GLY A N 1
ATOM 639 C CA . GLY A 1 79 ? -2.922 8.226 -2.283 1.00 96.75 79 GLY A CA 1
ATOM 640 C C . GLY A 1 79 ? -3.812 6.983 -2.309 1.00 96.75 79 GLY A C 1
ATOM 641 O O . GLY A 1 79 ? -4.352 6.593 -1.278 1.00 96.75 79 GLY A O 1
ATOM 642 N N . HIS A 1 80 ? -3.889 6.302 -3.457 1.00 97.12 80 HIS A N 1
ATOM 643 C CA . HIS A 1 80 ? -4.650 5.057 -3.585 1.00 97.12 80 HIS A CA 1
ATOM 644 C C . HIS A 1 80 ? -4.070 3.942 -2.710 1.00 97.12 80 HIS A C 1
ATOM 646 O O . HIS A 1 80 ? -4.822 3.240 -2.041 1.00 97.12 80 HIS A O 1
ATOM 652 N N . MET A 1 81 ? -2.740 3.797 -2.672 1.00 97.69 81 MET A N 1
ATOM 653 C CA . MET A 1 81 ? -2.104 2.801 -1.807 1.00 97.69 81 MET A CA 1
ATOM 654 C C . MET A 1 81 ? -2.304 3.128 -0.323 1.00 97.69 81 MET A C 1
ATOM 656 O O . MET A 1 81 ? -2.619 2.246 0.466 1.00 97.69 81 MET A O 1
ATOM 660 N N . LYS A 1 82 ? -2.193 4.401 0.064 1.00 96.12 82 LYS A N 1
ATOM 661 C CA . LYS A 1 82 ? -2.429 4.858 1.436 1.00 96.12 82 LYS A CA 1
ATOM 662 C C . LYS A 1 82 ? -3.847 4.528 1.894 1.00 96.12 82 LYS A C 1
ATOM 664 O O . LYS A 1 82 ? -4.016 3.978 2.975 1.00 96.12 82 LYS A O 1
ATOM 669 N N . SER A 1 83 ? -4.853 4.821 1.070 1.00 95.00 83 SER A N 1
ATOM 670 C CA . SER A 1 83 ? -6.246 4.458 1.355 1.00 95.00 83 SER A CA 1
ATOM 671 C C . SER A 1 83 ? -6.441 2.946 1.437 1.00 95.00 83 SER A C 1
ATOM 673 O O . SER A 1 83 ? -7.091 2.470 2.361 1.00 95.00 83 SER A O 1
ATOM 675 N N . HIS A 1 84 ? -5.831 2.187 0.525 1.00 95.44 84 HIS A N 1
ATOM 676 C CA . HIS A 1 84 ? -5.868 0.728 0.552 1.00 95.44 84 HIS A CA 1
ATOM 677 C C . HIS A 1 84 ? -5.276 0.150 1.852 1.00 95.44 84 HIS A C 1
ATOM 679 O O . HIS A 1 84 ? -5.900 -0.697 2.487 1.00 95.44 84 HIS A O 1
ATOM 685 N N . LEU A 1 85 ? -4.119 0.647 2.306 1.00 93.19 85 LEU A N 1
ATOM 686 C CA . LEU A 1 85 ? -3.459 0.177 3.531 1.00 93.19 85 LEU A CA 1
ATOM 687 C C . LEU A 1 85 ? -4.313 0.369 4.795 1.00 93.19 85 LEU A C 1
ATOM 689 O O . LEU A 1 85 ? -4.157 -0.397 5.746 1.00 93.19 85 LEU A O 1
ATOM 693 N N . ARG A 1 86 ? -5.258 1.321 4.809 1.00 91.69 86 ARG A N 1
ATOM 694 C CA . ARG A 1 86 ? -6.192 1.491 5.936 1.00 91.69 86 ARG A CA 1
ATOM 695 C C . ARG A 1 86 ? -7.073 0.264 6.160 1.00 91.69 86 ARG A C 1
ATOM 697 O O . ARG A 1 86 ? -7.414 -0.013 7.302 1.00 91.69 86 ARG A O 1
ATOM 704 N N . ILE A 1 87 ? -7.382 -0.501 5.108 1.00 89.44 87 ILE A N 1
ATOM 705 C CA . ILE A 1 87 ? -8.166 -1.744 5.207 1.00 89.44 87 ILE A CA 1
ATOM 706 C C . ILE A 1 87 ? -7.393 -2.797 6.008 1.00 89.44 87 ILE A C 1
ATOM 708 O O . ILE A 1 87 ? -7.971 -3.471 6.854 1.00 89.44 87 ILE A O 1
ATOM 712 N N . HIS A 1 88 ? -6.080 -2.901 5.790 1.00 88.44 88 HIS A N 1
ATOM 713 C CA . HIS A 1 88 ? -5.231 -3.816 6.552 1.00 88.44 88 HIS A CA 1
ATOM 714 C C . HIS A 1 88 ? -5.034 -3.354 7.996 1.00 88.44 88 HIS A C 1
ATOM 716 O O . HIS A 1 88 ? -5.036 -4.178 8.905 1.00 88.44 88 HIS A O 1
ATOM 722 N N . MET A 1 89 ? -4.846 -2.049 8.209 1.00 87.00 89 MET A N 1
ATOM 723 C CA . MET A 1 89 ? -4.579 -1.502 9.544 1.00 87.00 89 MET A CA 1
ATOM 724 C C . MET A 1 89 ? -5.846 -1.298 10.381 1.00 87.00 89 MET A C 1
ATOM 726 O O . MET A 1 89 ? -5.745 -0.983 11.562 1.00 87.00 89 MET A O 1
ATOM 730 N N . GLY A 1 90 ? -7.033 -1.424 9.777 1.00 85.62 90 GLY A N 1
ATOM 731 C CA . GLY A 1 90 ? -8.284 -1.006 10.405 1.00 85.62 90 GLY A CA 1
ATOM 732 C C . GLY A 1 90 ? -8.270 0.475 10.797 1.00 85.62 90 GLY A C 1
ATOM 733 O O . GLY A 1 90 ? -8.916 0.847 11.772 1.00 85.62 90 GLY A O 1
ATOM 734 N N . ASP A 1 91 ? -7.501 1.304 10.083 1.00 83.31 91 ASP A N 1
ATOM 735 C CA . ASP A 1 91 ? -7.311 2.716 10.413 1.00 83.31 91 ASP A CA 1
ATOM 736 C C . ASP A 1 91 ? -8.549 3.525 10.017 1.00 83.31 91 ASP A C 1
ATOM 738 O O . ASP A 1 91 ? -8.947 3.557 8.848 1.00 83.31 91 ASP A O 1
ATOM 742 N N . LYS A 1 92 ? -9.148 4.186 11.008 1.00 81.25 92 LYS A N 1
ATOM 743 C CA . LYS A 1 92 ? -10.410 4.916 10.886 1.00 81.25 92 LYS A CA 1
ATOM 744 C C . LYS A 1 92 ? -10.210 6.368 11.322 1.00 81.25 92 LYS A C 1
ATOM 746 O O . LYS A 1 92 ? -10.534 6.731 12.452 1.00 81.25 92 LYS A O 1
ATOM 751 N N . PRO A 1 93 ? -9.633 7.211 10.447 1.00 75.81 93 PRO A N 1
ATOM 752 C CA . PRO A 1 93 ? -9.231 8.571 10.808 1.00 75.81 93 PRO A CA 1
ATOM 753 C C . PRO A 1 93 ? -10.419 9.515 11.040 1.00 75.81 93 PRO A C 1
ATOM 755 O O . PRO A 1 93 ? -10.247 10.570 11.644 1.00 75.81 93 PRO A O 1
ATOM 758 N N . PHE A 1 94 ? -11.611 9.162 10.551 1.00 81.62 94 PHE A N 1
ATOM 759 C CA . PHE A 1 94 ? -12.818 9.970 10.676 1.00 81.62 94 PHE A CA 1
ATOM 760 C C . PHE A 1 94 ? -13.781 9.280 11.635 1.00 81.62 94 PHE A C 1
ATOM 762 O O . PHE A 1 94 ? -14.465 8.330 11.266 1.00 81.62 94 PHE A O 1
ATOM 769 N N . LYS A 1 95 ? -13.821 9.754 12.878 1.00 81.25 95 LYS A N 1
ATOM 770 C CA . LYS A 1 95 ? -14.769 9.278 13.883 1.00 81.25 95 LYS A CA 1
ATOM 771 C C . LYS A 1 95 ? -16.005 10.172 13.872 1.00 81.25 95 LYS A C 1
ATOM 773 O O . LYS A 1 95 ? -15.874 11.393 13.902 1.00 81.25 95 LYS A O 1
ATOM 778 N N . CYS A 1 96 ? -17.196 9.580 13.857 1.00 86.75 96 CYS A N 1
ATOM 779 C CA . CYS A 1 96 ? -18.416 10.337 14.104 1.00 86.75 96 CYS A CA 1
ATOM 780 C C . CYS A 1 96 ? -18.478 10.751 15.584 1.00 86.75 96 CYS A C 1
ATOM 782 O O . CYS A 1 96 ? -18.282 9.929 16.475 1.00 86.75 96 CYS A O 1
ATOM 784 N N . GLU A 1 97 ? -18.764 12.020 15.868 1.00 87.56 97 GLU A N 1
ATOM 785 C CA . GLU A 1 97 ? -18.950 12.487 17.252 1.00 87.56 97 GLU A CA 1
ATOM 786 C C . GLU A 1 97 ? -20.313 12.071 17.826 1.00 87.56 97 GLU A C 1
ATOM 788 O O . GLU A 1 97 ? -20.471 11.944 19.037 1.00 87.56 97 GLU A O 1
ATOM 793 N N . TYR A 1 98 ? -21.290 11.810 16.954 1.00 90.38 98 TYR A N 1
ATOM 794 C CA . TYR A 1 98 ? -22.667 11.484 17.330 1.00 90.38 98 TYR A CA 1
ATOM 795 C C . TYR A 1 98 ? -22.942 9.981 17.423 1.00 90.38 98 TYR A C 1
ATOM 797 O O . TYR A 1 98 ? -23.981 9.573 17.939 1.00 90.38 98 TYR A O 1
ATOM 805 N N . CYS A 1 99 ? -22.046 9.133 16.914 1.00 88.00 99 CYS A N 1
ATOM 806 C CA . CYS A 1 99 ? -22.184 7.686 17.025 1.00 88.00 99 CYS A CA 1
ATOM 807 C C . CYS A 1 99 ? -20.824 6.989 17.062 1.00 88.00 99 CYS A C 1
ATOM 809 O O . CYS A 1 99 ? -19.815 7.522 16.621 1.00 88.00 99 CYS A O 1
ATOM 811 N N . ASN A 1 100 ? -20.798 5.743 17.536 1.00 76.88 100 ASN A N 1
ATOM 812 C CA . ASN A 1 100 ? -19.569 4.943 17.596 1.00 76.88 100 ASN A CA 1
ATOM 813 C C . ASN A 1 100 ? -19.133 4.379 16.230 1.00 76.88 100 ASN A C 1
ATOM 815 O O . ASN A 1 100 ? -18.260 3.514 16.179 1.00 76.88 100 ASN A O 1
ATOM 819 N N . TYR A 1 101 ? -19.741 4.835 15.130 1.00 69.19 101 TYR A N 1
ATOM 820 C CA . TYR A 1 101 ? -19.296 4.478 13.792 1.00 69.19 101 TYR A CA 1
ATOM 821 C C . TYR A 1 101 ? -18.052 5.305 13.453 1.00 69.19 101 TYR A C 1
ATOM 823 O O . TYR A 1 101 ? -18.088 6.537 13.390 1.00 69.19 101 TYR A O 1
ATOM 831 N N . ALA A 1 102 ? -16.947 4.597 13.278 1.00 61.84 102 ALA A N 1
ATOM 832 C CA . ALA A 1 102 ? -15.713 5.076 12.680 1.00 61.84 102 ALA A CA 1
ATOM 833 C C . ALA A 1 102 ? -15.433 4.182 11.476 1.00 61.84 102 ALA A C 1
ATOM 835 O O . ALA A 1 102 ? -15.800 2.976 11.554 1.00 61.84 102 ALA A O 1
#

Solvent-accessible surface area (backbone atoms only — not comparable to full-atom values): 6841 Å² total; per-residue (Å²): 144,84,83,88,81,88,88,81,95,79,84,83,87,82,92,61,100,82,69,92,78,83,82,74,95,79,69,98,74,52,45,53,32,75,58,74,64,51,69,52,43,86,46,65,67,51,47,51,51,44,28,47,65,44,86,62,51,83,57,94,50,90,62,33,42,34,32,49,58,85,55,94,54,70,25,70,42,68,67,62,44,57,59,54,50,26,70,78,68,68,61,56,93,65,64,48,91,89,46,94,60,88

Nearest PDB structures (foldseek):
  8ssr-assembly1_A  TM=5.355E-01  e=2.473E-02  Homo sapiens
  2i13-assembly1_A  TM=5.284E-01  e=1.256E-01  Mus musculus
  5v3j-assembly2_F  TM=4.506E-01  e=7.307E-02  Mus musculus
  8fjk-assembly1_D  TM=4.472E-01  e=5.573E+00  Golden shiner reovirus

Mean predicted aligned error: 12.3 Å

Radius of gyration: 19.02 Å; Cα contacts (8 Å, |Δi|>4): 104; chains: 1; bounding box: 39×52×50 Å